Protein AF-M6QFJ7-F1 (af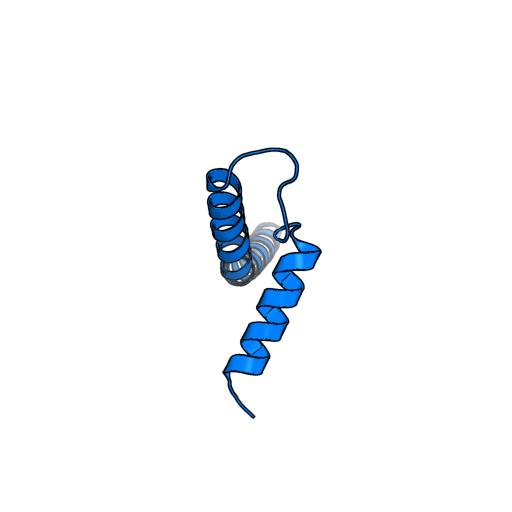db_monomer_lite)

Radius of gyration: 17.52 Å; chains: 1; bounding box: 36×18×49 Å

pLDDT: mean 75.39, std 8.95, range [54.53, 88.5]

Secondary structure (DSSP, 8-state):
--HHHHHHHHHHHHHHHTTTT--TTS-HHHHHHHHHHHHHHHHHHHHHHHHHHHHHHHHHHHT-

Organism: NCBI:txid1088542

Foldseek 3Di:
DPPVVVVVVVVVVCCPPQVLVDDPPDDPVVSVVSVVVSVVVVVCVVVVVVVVVVVVVVVVVVVD

Sequence (64 aa):
MNKRSAIESIISHFKYDHNMIRNFLKSKEEDRINAILVASGCNFNKPFRAFFLFLDQFSFFRNF

Structure (mmCIF, N/CA/C/O backbone):
data_AF-M6QFJ7-F1
#
_entry.id   AF-M6QFJ7-F1
#
loop_
_atom_site.group_PDB
_atom_site.id
_atom_site.type_symbol
_atom_site.label_atom_id
_atom_site.label_alt_id
_atom_site.label_comp_id
_atom_site.label_asym_id
_atom_site.label_entity_id
_atom_site.label_seq_id
_atom_site.pdbx_PDB_ins_code
_atom_site.Cartn_x
_atom_site.Cartn_y
_atom_site.Cartn_z
_atom_site.occupancy
_atom_site.B_iso_or_equiv
_atom_site.auth_seq_id
_atom_site.auth_comp_id
_atom_site.auth_asym_id
_atom_site.auth_atom_id
_atom_site.pdbx_PDB_model_num
ATOM 1 N N . MET A 1 1 ? 16.689 -6.738 13.794 1.00 60.00 1 MET A N 1
ATOM 2 C CA . MET A 1 1 ? 15.611 -5.837 13.331 1.00 60.00 1 MET A CA 1
ATOM 3 C C . MET A 1 1 ? 14.354 -6.666 13.111 1.00 60.00 1 MET A C 1
ATOM 5 O O . MET A 1 1 ? 14.363 -7.548 12.260 1.00 60.00 1 MET A O 1
ATOM 9 N N . ASN A 1 2 ? 13.321 -6.475 13.934 1.00 71.50 2 ASN A N 1
ATOM 10 C CA . ASN A 1 2 ? 12.080 -7.243 13.815 1.00 71.50 2 ASN A CA 1
ATOM 11 C C . ASN A 1 2 ? 11.324 -6.790 12.564 1.00 71.50 2 ASN A C 1
ATOM 13 O O . ASN A 1 2 ? 10.987 -5.621 12.446 1.00 71.50 2 ASN A O 1
ATOM 17 N N . LYS A 1 3 ? 11.011 -7.702 11.638 1.00 75.12 3 LYS A N 1
ATOM 18 C CA . LYS A 1 3 ? 10.292 -7.358 10.392 1.00 75.12 3 LYS A CA 1
ATOM 19 C C . LYS A 1 3 ? 8.943 -6.665 10.647 1.00 75.12 3 LYS A C 1
ATOM 21 O O . LYS A 1 3 ? 8.475 -5.900 9.814 1.00 75.12 3 LYS A O 1
ATOM 26 N N . ARG A 1 4 ? 8.358 -6.890 11.827 1.00 76.88 4 ARG A N 1
ATOM 27 C CA . ARG A 1 4 ? 7.113 -6.276 12.296 1.00 76.88 4 ARG A CA 1
ATOM 28 C C . ARG A 1 4 ? 7.208 -4.758 12.518 1.00 76.88 4 ARG A C 1
ATOM 30 O O . ARG A 1 4 ? 6.246 -4.066 12.209 1.00 76.88 4 ARG A O 1
ATOM 37 N N . SER A 1 5 ? 8.362 -4.229 12.938 1.00 78.06 5 SER A N 1
ATOM 38 C CA . SER A 1 5 ? 8.507 -2.791 13.216 1.00 78.06 5 SER A CA 1
ATOM 39 C C . SER A 1 5 ? 8.439 -1.934 11.947 1.00 78.06 5 SER A C 1
ATOM 41 O O . SER A 1 5 ? 7.932 -0.817 11.977 1.00 78.06 5 SER A O 1
ATOM 43 N N . ALA A 1 6 ? 8.896 -2.473 10.811 1.00 78.00 6 ALA A N 1
ATOM 44 C CA . ALA A 1 6 ? 8.747 -1.821 9.510 1.00 78.00 6 ALA A CA 1
ATOM 45 C C . ALA A 1 6 ? 7.273 -1.762 9.070 1.00 78.00 6 ALA A C 1
ATOM 47 O O . ALA A 1 6 ? 6.833 -0.775 8.489 1.00 78.00 6 ALA A O 1
ATOM 48 N N . ILE A 1 7 ? 6.496 -2.800 9.390 1.00 73.69 7 ILE A N 1
ATOM 49 C CA . ILE A 1 7 ? 5.071 -2.885 9.055 1.00 73.69 7 ILE A CA 1
ATOM 50 C C . ILE A 1 7 ? 4.254 -1.930 9.940 1.00 73.69 7 ILE A C 1
ATOM 52 O O . ILE A 1 7 ? 3.386 -1.224 9.437 1.00 73.69 7 ILE A O 1
ATOM 56 N N . GLU A 1 8 ? 4.550 -1.855 11.239 1.00 78.19 8 GLU A N 1
ATOM 57 C CA . GLU A 1 8 ? 3.866 -0.955 12.182 1.00 78.19 8 GLU A CA 1
ATOM 58 C C . GLU A 1 8 ? 4.051 0.525 11.826 1.00 78.19 8 GLU A C 1
ATOM 60 O O . GLU A 1 8 ? 3.092 1.290 11.911 1.00 78.19 8 GLU A O 1
ATOM 65 N N . SER A 1 9 ? 5.236 0.918 11.350 1.00 78.50 9 SER A N 1
ATOM 66 C CA . SER A 1 9 ? 5.488 2.281 10.868 1.00 78.50 9 SER A CA 1
ATOM 67 C C . SER A 1 9 ? 4.621 2.632 9.654 1.00 78.50 9 SER A C 1
ATOM 69 O O . SER A 1 9 ? 3.982 3.682 9.635 1.00 78.50 9 SER A O 1
ATOM 71 N N . ILE A 1 10 ? 4.516 1.716 8.689 1.00 76.44 10 ILE A N 1
ATOM 72 C CA . ILE A 1 10 ? 3.687 1.883 7.489 1.00 76.44 10 ILE A CA 1
ATOM 73 C C . ILE A 1 10 ? 2.198 1.958 7.862 1.00 76.44 10 ILE A C 1
ATOM 75 O O . ILE A 1 10 ? 1.488 2.849 7.403 1.00 76.44 10 ILE A O 1
ATOM 79 N N . ILE A 1 11 ? 1.724 1.074 8.748 1.00 76.69 11 ILE A N 1
ATOM 80 C CA . ILE A 1 11 ? 0.336 1.088 9.241 1.00 76.69 11 ILE A CA 1
ATOM 81 C C . ILE A 1 11 ? 0.034 2.386 10.003 1.00 76.69 11 ILE A C 1
ATOM 83 O O . ILE A 1 11 ? -1.060 2.932 9.867 1.00 76.69 11 ILE A O 1
ATOM 87 N N . SER A 1 12 ? 0.979 2.883 10.805 1.00 78.75 12 SER A N 1
ATOM 88 C CA . SER A 1 12 ? 0.836 4.156 11.514 1.00 78.75 12 SER A CA 1
ATOM 89 C C . SER A 1 12 ? 0.691 5.312 10.529 1.00 78.75 12 SER A C 1
ATOM 91 O O . SER A 1 12 ? -0.236 6.100 10.663 1.00 78.75 12 SER A O 1
ATOM 93 N N . HIS A 1 13 ? 1.542 5.383 9.506 1.00 80.31 13 HIS A N 1
ATOM 94 C CA . HIS A 1 13 ? 1.464 6.432 8.488 1.00 80.31 13 HIS A CA 1
ATOM 95 C C . HIS A 1 13 ? 0.124 6.389 7.735 1.00 80.31 13 HIS A C 1
ATOM 97 O O . HIS A 1 13 ? -0.561 7.402 7.632 1.00 80.31 13 HIS A O 1
ATOM 103 N N . PHE A 1 14 ? -0.328 5.193 7.332 1.00 73.12 14 PHE A N 1
ATOM 104 C CA . PHE A 1 14 ? -1.635 5.011 6.691 1.00 73.12 14 PHE A CA 1
ATOM 105 C C . PHE A 1 14 ? -2.809 5.463 7.554 1.00 73.12 14 PHE A C 1
ATOM 107 O O . PHE A 1 14 ? -3.773 6.033 7.047 1.00 73.12 14 PHE A O 1
ATOM 114 N N . LYS A 1 15 ? -2.729 5.231 8.865 1.00 71.81 15 LYS A N 1
ATOM 115 C CA . LYS A 1 15 ? -3.757 5.650 9.816 1.00 71.81 15 LYS A CA 1
ATOM 116 C C . LYS A 1 15 ? -3.947 7.170 9.835 1.00 71.81 15 LYS A C 1
ATOM 118 O O . LYS A 1 15 ? -5.094 7.617 9.827 1.00 71.81 15 LYS A O 1
ATOM 123 N N . TYR A 1 16 ? -2.855 7.933 9.835 1.00 72.50 16 TYR A N 1
ATOM 124 C CA . TYR A 1 16 ? -2.895 9.397 9.892 1.00 72.50 16 TYR A CA 1
ATOM 125 C C . TYR A 1 16 ? -3.163 10.044 8.527 1.00 72.50 16 TYR A C 1
ATOM 127 O O . TYR A 1 16 ? -4.022 10.916 8.448 1.00 72.50 16 TYR A O 1
ATOM 135 N N . ASP A 1 17 ? -2.515 9.584 7.454 1.00 71.19 17 ASP A N 1
ATOM 136 C CA . ASP A 1 17 ? -2.623 10.221 6.131 1.00 71.19 17 ASP A CA 1
ATOM 137 C C . ASP A 1 17 ? -3.965 9.968 5.437 1.00 71.19 17 ASP A C 1
ATOM 139 O O . ASP A 1 17 ? -4.481 10.831 4.731 1.00 71.19 17 ASP A O 1
ATOM 143 N N . HIS A 1 18 ? -4.549 8.782 5.630 1.00 68.44 18 HIS A N 1
ATOM 144 C CA . HIS A 1 18 ? -5.787 8.379 4.955 1.00 68.44 18 HIS A CA 1
ATOM 145 C C . HIS A 1 18 ? -7.029 8.481 5.855 1.00 68.44 18 HIS A C 1
ATOM 147 O O . HIS A 1 18 ? -8.046 7.840 5.586 1.00 68.44 18 HIS A O 1
ATOM 153 N N . ASN A 1 19 ? -6.958 9.269 6.938 1.00 66.75 19 ASN A N 1
ATOM 154 C CA . ASN A 1 19 ? -8.056 9.476 7.894 1.00 66.75 19 ASN A CA 1
ATOM 155 C C . ASN A 1 19 ? -8.659 8.161 8.443 1.00 66.75 19 ASN A C 1
ATOM 157 O O . ASN A 1 19 ? -9.832 8.090 8.802 1.00 66.75 19 ASN A O 1
ATOM 161 N N . MET A 1 20 ? -7.849 7.102 8.535 1.00 67.19 20 MET A N 1
ATOM 162 C CA . MET A 1 20 ? -8.260 5.764 8.986 1.00 67.19 20 MET A CA 1
ATOM 163 C C . MET A 1 20 ? -8.351 5.635 10.519 1.00 67.19 20 MET A C 1
ATOM 165 O O . MET A 1 20 ? -8.691 4.569 11.031 1.00 67.19 20 MET A O 1
ATOM 169 N N . ILE A 1 21 ? -8.021 6.689 11.274 1.00 64.12 21 ILE A N 1
ATOM 170 C CA . ILE A 1 21 ? -8.054 6.688 12.748 1.00 64.12 21 ILE A CA 1
ATOM 171 C C . ILE A 1 21 ? -9.480 6.770 13.295 1.00 64.12 21 ILE A C 1
ATOM 173 O O . ILE A 1 21 ? -9.729 6.229 14.373 1.00 64.12 21 ILE A O 1
ATOM 177 N N . ARG A 1 22 ? -10.405 7.424 12.578 1.00 57.16 22 ARG A N 1
ATOM 178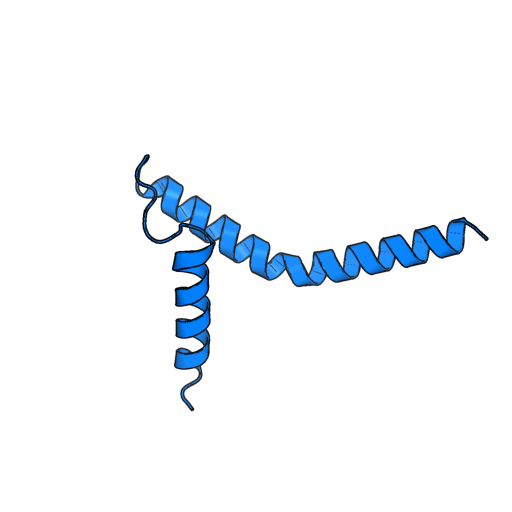 C CA . ARG A 1 22 ? -11.831 7.513 12.932 1.00 57.16 22 ARG A CA 1
ATOM 179 C C . ARG A 1 22 ? -12.616 8.210 11.823 1.00 57.16 22 ARG A C 1
ATOM 181 O O . ARG A 1 22 ? -12.400 9.399 11.593 1.00 57.16 22 ARG A O 1
ATOM 188 N N . ASN A 1 23 ? -13.590 7.530 11.224 1.00 57.94 23 ASN A N 1
ATOM 189 C CA . ASN A 1 23 ? -14.656 8.221 10.511 1.00 57.94 23 ASN A CA 1
ATOM 190 C C . ASN A 1 23 ? -15.629 8.810 11.551 1.00 57.94 23 ASN A C 1
ATOM 192 O O . ASN A 1 23 ? -16.383 8.088 12.199 1.00 57.94 23 ASN A O 1
ATOM 196 N N . PHE A 1 24 ? -15.596 10.127 11.772 1.00 55.03 24 PHE A N 1
ATOM 197 C CA . PHE A 1 24 ? -16.456 10.794 12.768 1.00 55.03 24 PHE A CA 1
ATOM 198 C C . PHE A 1 24 ? -17.935 10.886 12.348 1.00 55.03 24 PHE A C 1
ATOM 200 O O . PHE A 1 24 ? -18.753 11.385 13.117 1.00 55.03 24 PHE A O 1
ATOM 207 N N . LEU A 1 25 ? -18.281 10.416 11.144 1.00 56.25 25 LEU A N 1
ATOM 208 C CA . LEU A 1 25 ? -19.597 10.621 10.543 1.00 56.25 25 LEU A CA 1
ATOM 209 C C . LEU A 1 25 ? -20.439 9.348 10.366 1.00 56.25 25 LEU A C 1
ATOM 211 O O . LEU A 1 25 ? -21.635 9.499 10.131 1.00 56.25 25 LEU A O 1
ATOM 215 N N . LYS A 1 26 ? -19.897 8.120 10.480 1.00 56.97 26 LYS A N 1
ATOM 216 C CA . LYS A 1 26 ? -20.681 6.890 10.234 1.00 56.97 26 LYS A CA 1
ATOM 217 C C . LYS A 1 26 ? -20.018 5.588 10.709 1.00 56.97 26 LYS A C 1
ATOM 219 O O . LYS A 1 26 ? -18.813 5.507 10.894 1.00 56.97 26 LYS A O 1
ATOM 224 N N . SER A 1 27 ? -20.875 4.590 10.915 1.00 64.00 27 SER A N 1
ATOM 225 C CA . SER A 1 27 ? -20.709 3.231 11.458 1.00 64.00 27 SER A CA 1
ATOM 226 C C . SER A 1 27 ? -19.400 2.483 11.135 1.00 64.00 27 SER A C 1
ATOM 228 O O . SER A 1 27 ? -18.834 2.629 10.058 1.00 64.00 27 SER A O 1
ATOM 230 N N . LYS A 1 28 ? -19.023 1.525 12.006 1.00 69.06 28 LYS A N 1
ATOM 231 C CA . LYS A 1 28 ? -17.849 0.616 11.887 1.00 69.06 28 LYS A CA 1
ATOM 232 C C . LYS A 1 28 ? -17.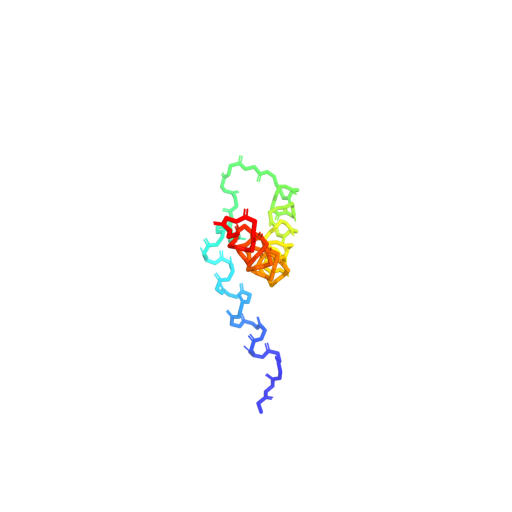682 -0.102 10.535 1.00 69.06 28 LYS A C 1
ATOM 234 O O . LYS A 1 28 ? -16.615 -0.635 10.248 1.00 69.06 28 LYS A O 1
ATOM 239 N N . GLU A 1 29 ? -18.742 -0.206 9.745 1.00 73.38 29 GLU A N 1
ATOM 240 C CA . GLU A 1 29 ? -18.735 -0.879 8.448 1.00 73.38 29 GLU A CA 1
ATOM 241 C C . GLU A 1 29 ? -18.057 -0.035 7.360 1.00 73.38 29 GLU A C 1
ATOM 243 O O . GLU A 1 29 ? -17.287 -0.567 6.562 1.00 73.38 29 GLU A O 1
ATOM 248 N N . GLU A 1 30 ? -18.226 1.289 7.400 1.00 70.50 30 GLU A N 1
ATOM 249 C CA . GLU A 1 30 ? -17.549 2.207 6.478 1.00 70.50 30 GLU A CA 1
ATOM 250 C C . GLU A 1 30 ? -16.044 2.289 6.768 1.00 70.50 30 GLU A C 1
ATOM 252 O O . GLU A 1 30 ? -15.241 2.320 5.836 1.00 70.50 30 GLU A O 1
ATOM 257 N N . ASP A 1 31 ? -15.639 2.203 8.041 1.00 74.62 31 ASP A N 1
ATOM 258 C CA . ASP A 1 31 ? -14.222 2.121 8.426 1.00 74.62 31 ASP A CA 1
ATOM 259 C C . ASP A 1 31 ? -13.533 0.886 7.815 1.00 74.62 31 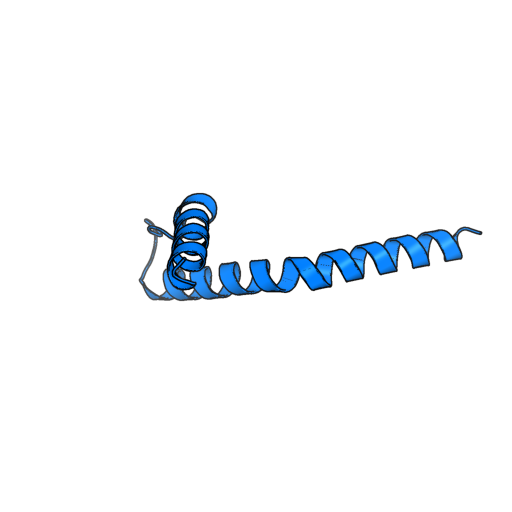ASP A C 1
ATOM 261 O O . ASP A 1 31 ? -12.378 0.950 7.386 1.00 74.62 31 ASP A O 1
ATOM 265 N N . ARG A 1 32 ? -14.245 -0.250 7.730 1.00 79.62 32 ARG A N 1
ATOM 266 C CA . ARG A 1 32 ? -13.727 -1.478 7.097 1.00 79.62 32 ARG A CA 1
ATOM 267 C C . ARG A 1 32 ? -13.563 -1.303 5.592 1.00 79.62 32 ARG A C 1
ATOM 269 O O . ARG A 1 32 ? -12.563 -1.756 5.039 1.00 79.62 32 ARG A O 1
ATOM 276 N N . ILE A 1 33 ? -14.518 -0.643 4.940 1.00 81.00 33 ILE A N 1
ATOM 277 C CA . ILE A 1 33 ? -14.458 -0.351 3.504 1.00 81.00 33 ILE A CA 1
ATOM 278 C C . ILE A 1 33 ? -13.301 0.613 3.207 1.00 81.00 33 ILE A C 1
ATOM 280 O O . ILE A 1 33 ? -12.531 0.358 2.281 1.00 81.00 33 ILE A O 1
ATOM 284 N N . ASN A 1 34 ? -13.106 1.650 4.032 1.00 80.31 34 ASN A N 1
ATOM 285 C CA . ASN A 1 34 ? -11.976 2.573 3.909 1.00 80.31 34 ASN A CA 1
ATOM 286 C C . ASN A 1 34 ? -10.633 1.837 4.056 1.00 80.31 34 ASN A C 1
ATOM 288 O O . ASN A 1 34 ? -9.735 2.015 3.238 1.00 80.31 34 ASN A O 1
ATOM 292 N N . ALA A 1 35 ? -10.514 0.927 5.029 1.00 82.00 35 ALA A N 1
ATOM 293 C CA . ALA A 1 35 ? -9.311 0.113 5.198 1.00 82.00 35 ALA A CA 1
ATOM 294 C C . ALA A 1 35 ? -8.994 -0.755 3.967 1.00 82.00 35 ALA A C 1
ATOM 296 O O . ALA A 1 35 ? -7.836 -0.847 3.556 1.00 82.00 35 ALA A O 1
ATOM 297 N N . ILE A 1 36 ? -10.015 -1.375 3.365 1.00 83.69 36 ILE A N 1
ATOM 298 C CA . ILE A 1 36 ? -9.862 -2.189 2.153 1.00 83.69 36 ILE A CA 1
ATOM 299 C C . ILE A 1 36 ? -9.447 -1.313 0.966 1.00 83.69 36 ILE A C 1
ATOM 301 O O . ILE A 1 36 ? -8.515 -1.671 0.250 1.00 83.69 36 ILE A O 1
ATOM 305 N N . LEU A 1 37 ? -10.090 -0.159 0.771 1.00 82.12 37 LEU A N 1
ATO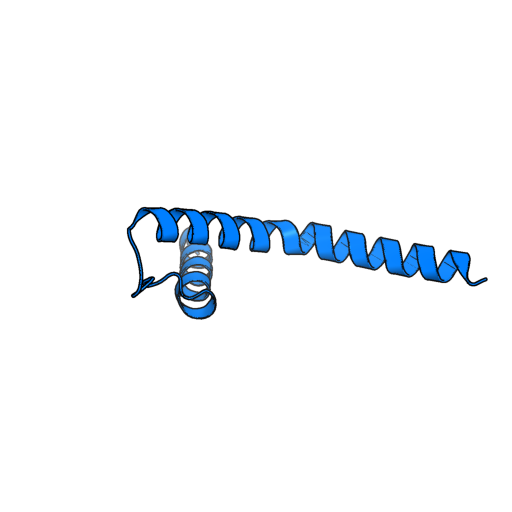M 306 C CA . LEU A 1 37 ? -9.778 0.780 -0.311 1.00 82.12 37 LEU A CA 1
ATOM 307 C C . LEU A 1 37 ? -8.359 1.337 -0.205 1.00 82.12 37 LEU A C 1
ATOM 309 O O . LEU A 1 37 ? -7.639 1.335 -1.202 1.00 82.12 37 LEU A O 1
ATOM 313 N N . VAL A 1 38 ? -7.932 1.755 0.988 1.00 83.00 38 VAL A N 1
ATOM 314 C CA . VAL A 1 38 ? -6.569 2.250 1.224 1.00 83.00 38 VAL A CA 1
ATOM 315 C C . VAL A 1 38 ? -5.552 1.147 0.939 1.00 83.00 38 VAL A C 1
ATOM 317 O O . VAL A 1 38 ? -4.660 1.348 0.119 1.00 83.00 38 VAL A O 1
ATOM 320 N N . ALA A 1 39 ? -5.722 -0.051 1.510 1.00 83.56 39 ALA A N 1
ATOM 321 C CA . ALA A 1 39 ? -4.817 -1.176 1.260 1.00 83.56 39 ALA A CA 1
ATOM 322 C C . ALA A 1 39 ? -4.733 -1.542 -0.234 1.00 83.56 39 ALA A C 1
ATOM 324 O O . ALA A 1 39 ? -3.653 -1.815 -0.764 1.00 83.56 39 ALA A O 1
ATOM 325 N N . SER A 1 40 ? -5.876 -1.504 -0.917 1.00 84.19 40 SER A N 1
ATOM 326 C CA . SER A 1 40 ? -5.997 -1.755 -2.348 1.00 84.19 40 SER A CA 1
ATOM 327 C C . SER A 1 40 ? -5.259 -0.695 -3.175 1.00 84.19 40 SER A C 1
ATOM 329 O O . SER A 1 40 ? -4.414 -1.037 -4.003 1.00 84.19 40 SER A O 1
ATOM 331 N N . GLY A 1 41 ? -5.466 0.595 -2.885 1.00 80.94 41 GLY A N 1
ATOM 332 C CA . GLY A 1 41 ? -4.768 1.708 -3.538 1.00 80.94 41 GLY A CA 1
ATOM 333 C C . GLY A 1 41 ? -3.246 1.631 -3.387 1.00 80.94 41 GLY A C 1
ATOM 334 O O . GLY A 1 41 ? -2.506 1.823 -4.352 1.00 80.94 41 GLY A O 1
ATOM 335 N N . CYS A 1 42 ? -2.756 1.242 -2.210 1.00 79.31 42 CYS A N 1
ATOM 336 C CA . CYS A 1 42 ? -1.323 1.075 -1.965 1.00 79.31 42 CYS A CA 1
ATOM 337 C C . CYS A 1 42 ? -0.707 -0.067 -2.770 1.00 79.31 42 CYS A C 1
ATOM 339 O O . CYS A 1 42 ? 0.438 0.042 -3.217 1.00 79.31 42 CYS A O 1
ATOM 341 N N . ASN A 1 43 ? -1.461 -1.147 -2.981 1.00 81.31 43 ASN A N 1
ATOM 342 C CA . ASN A 1 43 ? -1.021 -2.257 -3.814 1.00 81.31 43 ASN A CA 1
ATOM 343 C C . ASN A 1 43 ? -1.072 -1.896 -5.307 1.00 81.31 43 ASN A C 1
ATOM 345 O O . ASN A 1 43 ? -0.179 -2.277 -6.065 1.00 81.31 43 ASN A O 1
ATOM 349 N N . PHE A 1 44 ? -2.067 -1.108 -5.724 1.00 82.44 44 PHE A N 1
ATOM 350 C CA . PHE A 1 44 ? -2.247 -0.711 -7.117 1.00 82.44 44 PHE A CA 1
ATOM 351 C C . PHE A 1 44 ? -1.312 0.407 -7.594 1.00 82.44 44 PHE A C 1
ATOM 353 O O . PHE A 1 44 ? -1.083 0.522 -8.795 1.00 82.44 44 PHE A O 1
ATOM 360 N N . ASN A 1 45 ? -0.683 1.178 -6.705 1.00 78.75 45 ASN A N 1
ATOM 361 C CA . ASN A 1 45 ? 0.278 2.216 -7.106 1.00 78.75 45 ASN A CA 1
ATOM 362 C C . ASN A 1 45 ? 1.434 1.687 -7.978 1.00 78.75 45 ASN A C 1
ATOM 364 O O . ASN A 1 45 ? 1.910 2.384 -8.872 1.00 78.75 45 ASN A O 1
ATOM 368 N N . LYS A 1 46 ? 1.876 0.442 -7.758 1.00 80.62 46 LYS A N 1
ATOM 369 C CA . LYS A 1 46 ? 2.928 -0.198 -8.567 1.00 80.62 46 LYS A CA 1
ATOM 370 C C . LYS A 1 46 ? 2.461 -0.529 -9.995 1.00 80.62 46 LYS A C 1
ATOM 372 O O . LYS A 1 46 ? 3.112 -0.060 -10.930 1.00 80.62 46 LYS A O 1
ATOM 377 N N . PRO A 1 47 ? 1.364 -1.286 -10.200 1.00 83.25 47 PRO A N 1
ATOM 378 C CA . PRO A 1 47 ? 0.855 -1.554 -11.540 1.00 83.25 47 PRO A CA 1
ATOM 379 C C . PRO A 1 47 ? 0.337 -0.296 -12.238 1.00 83.25 47 PRO A C 1
ATOM 381 O O . PRO A 1 47 ? 0.571 -0.173 -13.432 1.00 83.25 47 PRO A O 1
ATOM 384 N N . PHE A 1 48 ? -0.267 0.673 -11.537 1.00 85.75 48 PHE A N 1
ATOM 385 C CA . PHE A 1 48 ? -0.662 1.944 -12.160 1.00 85.75 48 PHE A CA 1
ATOM 386 C C . PHE A 1 48 ? 0.545 2.701 -12.700 1.00 85.75 48 PHE A C 1
ATOM 388 O O . PHE A 1 48 ? 0.526 3.129 -13.848 1.00 85.75 48 PHE A O 1
ATOM 395 N N . ARG A 1 49 ? 1.628 2.818 -11.924 1.00 85.06 49 ARG A N 1
ATOM 396 C CA . ARG A 1 49 ? 2.850 3.473 -12.405 1.00 85.06 49 ARG A CA 1
ATOM 397 C C . ARG A 1 49 ? 3.431 2.768 -13.632 1.00 85.06 49 ARG A C 1
ATOM 399 O O . ARG A 1 49 ? 3.812 3.441 -14.582 1.00 85.06 49 ARG A O 1
ATOM 406 N N . ALA A 1 50 ? 3.471 1.436 -13.631 1.00 87.00 50 ALA A N 1
ATOM 407 C CA . ALA A 1 50 ? 3.922 0.663 -14.788 1.00 87.00 50 ALA A CA 1
ATOM 408 C C . ALA A 1 50 ? 2.998 0.848 -16.006 1.00 87.00 50 ALA A C 1
ATOM 410 O O . ALA A 1 50 ? 3.476 1.035 -17.120 1.00 87.00 50 ALA A O 1
ATOM 411 N N . PHE A 1 51 ? 1.684 0.855 -15.786 1.00 88.50 51 PHE A N 1
ATOM 412 C CA . PHE A 1 51 ? 0.675 1.067 -16.818 1.00 88.50 51 PHE A CA 1
ATOM 413 C C . PHE A 1 51 ? 0.778 2.460 -17.447 1.00 88.50 51 PHE A C 1
ATOM 415 O O . PHE A 1 51 ? 0.786 2.575 -18.668 1.00 88.50 51 PHE A O 1
ATOM 422 N N . PHE A 1 52 ? 0.930 3.515 -16.643 1.00 87.69 52 PHE A N 1
ATOM 423 C CA . PHE A 1 52 ? 1.094 4.876 -17.158 1.00 87.69 52 PHE 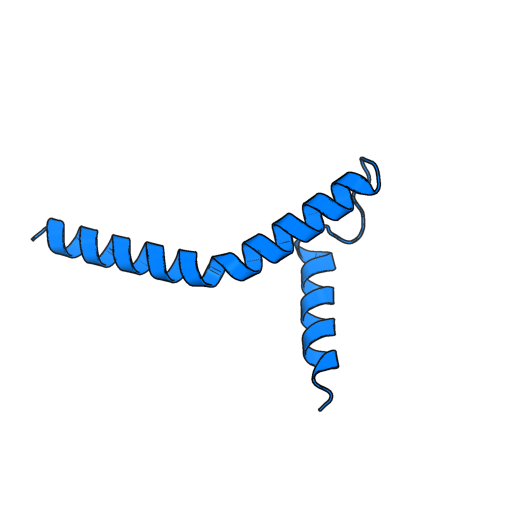A CA 1
ATOM 424 C C . PHE A 1 52 ? 2.406 5.058 -17.931 1.00 87.69 52 PHE A C 1
ATOM 426 O O . PHE A 1 52 ? 2.394 5.708 -18.969 1.00 87.69 52 PHE A O 1
ATOM 433 N N . LEU A 1 53 ? 3.508 4.441 -17.489 1.00 87.38 53 LEU A N 1
ATOM 434 C CA . LEU A 1 53 ? 4.767 4.441 -18.250 1.00 87.38 53 LEU A CA 1
ATOM 435 C C . LEU A 1 53 ? 4.631 3.704 -19.590 1.00 87.38 53 LEU A C 1
ATOM 437 O O . LEU A 1 53 ? 5.141 4.168 -20.604 1.00 87.38 53 LEU A O 1
ATOM 441 N N . PHE A 1 54 ? 3.917 2.577 -19.607 1.00 87.06 54 PHE A N 1
ATOM 442 C CA . PHE A 1 54 ? 3.623 1.849 -20.840 1.00 87.06 54 PHE A CA 1
ATOM 443 C C . PHE A 1 54 ? 2.772 2.684 -21.809 1.00 87.06 54 PHE A C 1
ATOM 445 O O . PHE A 1 54 ? 3.071 2.733 -23.000 1.00 87.06 54 PHE A O 1
ATOM 452 N N . LEU A 1 55 ? 1.740 3.373 -21.309 1.00 87.12 55 LEU A N 1
ATOM 453 C CA . LEU A 1 55 ? 0.911 4.264 -22.123 1.00 87.12 55 LEU A CA 1
ATOM 454 C C . LEU A 1 55 ? 1.699 5.452 -22.681 1.00 87.12 55 LEU A C 1
ATOM 456 O O . LEU A 1 55 ? 1.485 5.819 -23.834 1.00 87.12 55 LEU A O 1
ATOM 460 N N . ASP A 1 56 ? 2.600 6.036 -21.892 1.00 84.44 56 ASP A N 1
ATOM 461 C CA . ASP A 1 56 ? 3.472 7.126 -22.334 1.00 84.44 56 ASP A CA 1
ATOM 462 C C . ASP A 1 56 ? 4.391 6.668 -23.474 1.00 84.44 56 ASP A C 1
ATOM 464 O O . ASP A 1 56 ? 4.407 7.279 -24.541 1.00 84.44 56 ASP A O 1
ATOM 468 N N . GLN A 1 57 ? 5.043 5.511 -23.318 1.00 80.62 57 GLN A N 1
ATOM 469 C CA . GLN A 1 57 ? 5.884 4.923 -24.360 1.00 80.62 57 GLN A CA 1
ATOM 470 C C . GLN A 1 57 ? 5.091 4.568 -25.627 1.00 80.62 57 GLN A C 1
ATOM 472 O O . GLN A 1 57 ? 5.554 4.812 -26.742 1.00 80.62 57 GLN A O 1
ATOM 477 N N . PHE A 1 58 ? 3.887 4.012 -25.475 1.00 78.94 58 PHE A N 1
ATOM 478 C CA . PHE A 1 58 ? 3.007 3.697 -26.599 1.00 78.94 58 PHE A CA 1
ATOM 479 C C . PHE A 1 58 ? 2.525 4.965 -27.318 1.00 78.94 58 PHE A C 1
ATOM 481 O O . PHE A 1 58 ? 2.493 5.011 -28.546 1.00 78.94 58 PHE A O 1
ATOM 488 N N . SER A 1 59 ? 2.182 6.013 -26.567 1.00 74.88 59 SER A N 1
ATOM 489 C CA . SER A 1 59 ? 1.800 7.314 -27.119 1.00 74.88 59 SER A CA 1
ATOM 490 C C . SER A 1 59 ? 2.969 7.972 -27.851 1.00 74.88 59 SER A C 1
ATOM 492 O O . SER A 1 59 ? 2.785 8.474 -28.957 1.00 74.88 59 SER A O 1
ATOM 494 N N . PHE A 1 60 ? 4.176 7.918 -27.286 1.00 74.06 60 PHE A N 1
ATOM 495 C CA . PHE A 1 60 ? 5.398 8.408 -27.920 1.00 74.06 60 PHE A CA 1
ATOM 496 C C . PHE A 1 60 ? 5.676 7.689 -29.247 1.00 74.06 60 PHE A C 1
ATOM 498 O O . PHE A 1 60 ? 5.893 8.345 -30.259 1.00 74.06 60 PHE A O 1
ATOM 505 N N . PHE A 1 61 ? 5.573 6.355 -29.274 1.00 68.38 61 PHE A N 1
ATOM 506 C CA . PHE A 1 61 ? 5.754 5.561 -30.495 1.00 68.38 61 PHE A CA 1
ATOM 507 C C . PHE A 1 61 ? 4.681 5.833 -31.559 1.00 68.38 61 PHE A C 1
ATOM 509 O O . PHE A 1 61 ? 4.953 5.725 -32.745 1.00 68.38 61 PHE A O 1
ATOM 516 N N . ARG A 1 62 ? 3.459 6.198 -31.156 1.00 69.88 62 ARG A N 1
ATOM 517 C CA . ARG A 1 62 ? 2.362 6.515 -32.083 1.00 69.88 62 ARG A CA 1
ATOM 518 C C . ARG A 1 62 ? 2.469 7.913 -32.711 1.00 69.88 62 ARG A C 1
ATOM 520 O O . ARG A 1 62 ? 1.770 8.184 -33.680 1.00 69.88 62 ARG A O 1
ATOM 527 N N . ASN A 1 63 ? 3.268 8.814 -32.139 1.00 65.50 63 ASN A N 1
ATOM 528 C CA . ASN A 1 63 ? 3.440 10.191 -32.622 1.00 65.50 63 ASN A CA 1
ATOM 529 C C . ASN A 1 63 ? 4.681 10.375 -33.524 1.00 65.50 63 ASN A C 1
ATOM 531 O O . ASN A 1 63 ? 5.036 11.514 -33.827 1.00 65.50 63 ASN A O 1
ATOM 535 N N . PHE A 1 64 ? 5.324 9.282 -33.943 1.00 54.53 64 PHE A N 1
ATOM 536 C CA . PHE A 1 64 ? 6.446 9.246 -34.885 1.00 54.53 64 PHE A CA 1
ATOM 537 C C . PHE A 1 64 ? 6.096 8.332 -36.064 1.00 54.53 64 PHE A C 1
ATOM 539 O O . PHE A 1 64 ? 6.561 8.621 -37.187 1.00 54.53 64 PHE A O 1
#